Protein AF-A0A5K1D9S4-F1 (afdb_monomer_lite)

Foldseek 3Di:
DPDKDWDADPPGDIDIDDFDADPVRHGDPDPVVVVVVVVVVCVCVVPQWDWDWDDDDVAIDIDIDGPVCVVVDDPPCRVVVVVVVCVVVVNDRGD

InterPro domains:
  IPR040217 ACT domain-containing protein ACR1-12 [PTHR31096] (1-93)
  IPR056805 ACT domain-containing protein ACR9/10, C-terminal domain [PF24926] (60-95)

pLDDT: mean 78.58, std 11.58, range [43.34, 94.19]

Organism: NCBI:txid210225

Structure (mmCIF, N/CA/C/O backbone):
data_AF-A0A5K1D9S4-F1
#
_entry.id   AF-A0A5K1D9S4-F1
#
loop_
_atom_site.group_PDB
_atom_site.id
_atom_site.type_symbol
_atom_site.label_atom_id
_atom_site.label_alt_id
_atom_site.label_comp_id
_atom_site.label_asym_id
_atom_site.label_entity_id
_atom_site.label_seq_id
_atom_site.pdbx_PDB_ins_code
_atom_site.Cartn_x
_atom_site.Cartn_y
_atom_site.Cartn_z
_atom_site.occupancy
_atom_site.B_iso_or_equiv
_atom_site.auth_seq_id
_atom_site.auth_comp_id
_atom_site.auth_asym_id
_atom_site.auth_atom_id
_atom_site.pdbx_PDB_model_num
ATOM 1 N N . ILE A 1 1 ? -7.055 -6.919 9.269 1.00 82.38 1 ILE A N 1
ATOM 2 C CA . ILE A 1 1 ? -7.996 -6.105 8.462 1.00 82.38 1 ILE A CA 1
ATOM 3 C C . ILE A 1 1 ? -9.184 -6.995 8.156 1.00 82.38 1 ILE A C 1
ATOM 5 O O . ILE A 1 1 ? -8.956 -8.106 7.699 1.00 82.38 1 ILE A O 1
ATOM 9 N N . ALA A 1 2 ? -10.396 -6.562 8.496 1.00 86.19 2 ALA A N 1
ATOM 10 C CA . ALA A 1 2 ? -11.613 -7.347 8.281 1.00 86.19 2 ALA A CA 1
ATOM 11 C C . ALA A 1 2 ? -12.251 -7.050 6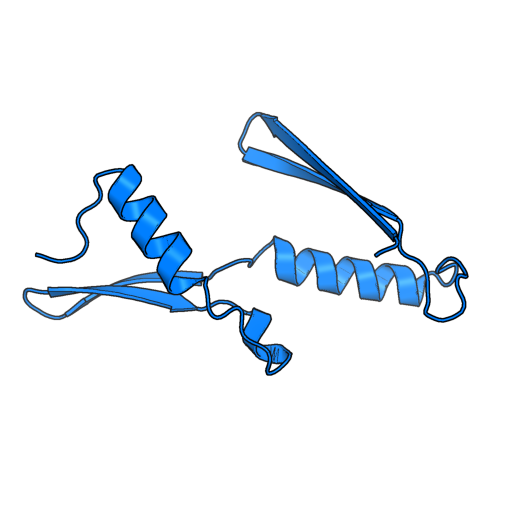.916 1.00 86.19 2 ALA A C 1
ATOM 13 O O . ALA A 1 2 ? -12.806 -7.947 6.294 1.00 86.19 2 ALA A O 1
ATOM 14 N N . TYR A 1 3 ? -12.125 -5.815 6.427 1.00 89.31 3 TYR A N 1
ATOM 15 C CA . TYR A 1 3 ? -12.546 -5.432 5.081 1.00 89.31 3 TYR A CA 1
ATOM 16 C C . TYR A 1 3 ? -11.676 -4.288 4.556 1.00 89.31 3 TYR A C 1
ATOM 18 O O . TYR A 1 3 ? -11.170 -3.481 5.338 1.00 89.31 3 TYR A O 1
ATOM 26 N N . GLY A 1 4 ? -11.500 -4.219 3.238 1.00 90.00 4 GLY A N 1
ATOM 27 C CA . GLY A 1 4 ? -10.797 -3.129 2.577 1.00 90.00 4 GLY A CA 1
ATOM 28 C C . GLY A 1 4 ? -11.325 -2.894 1.166 1.00 90.00 4 GLY A C 1
ATOM 29 O O . GLY A 1 4 ? -11.607 -3.853 0.448 1.00 90.00 4 GLY A O 1
ATOM 30 N N . ARG A 1 5 ? -11.436 -1.628 0.766 1.00 92.88 5 ARG A N 1
ATOM 31 C CA . ARG A 1 5 ? -11.808 -1.203 -0.585 1.00 92.88 5 ARG A CA 1
ATOM 32 C C . ARG A 1 5 ? -10.854 -0.115 -1.055 1.00 92.88 5 ARG A C 1
ATOM 34 O O . ARG A 1 5 ? -10.626 0.849 -0.335 1.00 92.88 5 ARG A O 1
ATOM 41 N N . PHE A 1 6 ? -10.337 -0.263 -2.269 1.00 88.31 6 PHE A N 1
ATOM 42 C CA . PHE A 1 6 ? -9.535 0.757 -2.937 1.00 88.31 6 PHE A CA 1
ATOM 43 C C . PHE A 1 6 ? -10.297 1.283 -4.146 1.00 88.31 6 PHE A C 1
ATOM 45 O O . PHE A 1 6 ? -10.894 0.504 -4.891 1.00 88.31 6 PHE A O 1
ATOM 52 N N . SER A 1 7 ? -10.259 2.593 -4.355 1.00 89.81 7 SER A N 1
ATOM 53 C CA . SER A 1 7 ? -10.824 3.233 -5.540 1.00 89.81 7 SER A CA 1
ATOM 54 C C . SER A 1 7 ? -9.847 4.244 -6.117 1.00 89.81 7 SER A C 1
ATOM 56 O O . SER A 1 7 ? -9.359 5.127 -5.409 1.00 89.81 7 SER A O 1
ATOM 58 N N . SER A 1 8 ? -9.579 4.128 -7.414 1.00 86.38 8 SER A N 1
ATOM 59 C CA . SER A 1 8 ? -8.792 5.103 -8.163 1.00 86.38 8 SER A CA 1
ATOM 60 C C . SER A 1 8 ? -9.627 6.343 -8.472 1.00 86.38 8 SER A C 1
ATOM 62 O O . SER A 1 8 ? -10.764 6.236 -8.935 1.00 86.38 8 SER A O 1
ATOM 64 N N . LYS A 1 9 ? -9.038 7.518 -8.280 1.00 86.06 9 LYS A N 1
ATOM 65 C CA . LYS A 1 9 ? -9.583 8.820 -8.668 1.00 86.06 9 LYS A CA 1
ATOM 66 C C . LYS A 1 9 ? -8.760 9.403 -9.832 1.00 86.06 9 LYS A C 1
ATOM 68 O O . LYS A 1 9 ? -7.614 8.996 -10.044 1.00 86.06 9 LYS A O 1
ATOM 73 N N . PRO A 1 10 ? -9.315 10.358 -10.605 1.00 87.88 10 PRO A N 1
ATOM 74 C CA . PRO A 1 10 ? -8.570 11.058 -11.652 1.00 87.88 10 PRO A CA 1
ATOM 75 C C . PRO A 1 10 ? -7.262 11.657 -11.122 1.00 87.88 10 PRO A C 1
ATOM 77 O O . PRO A 1 10 ? -7.171 11.979 -9.941 1.00 87.88 10 PRO A O 1
ATOM 80 N N . LYS A 1 11 ? -6.267 11.853 -11.997 1.00 81.06 11 LYS A N 1
ATOM 81 C CA . LYS A 1 11 ? -4.927 12.381 -11.648 1.00 81.06 11 LYS A CA 1
ATOM 82 C C . LYS A 1 11 ? -4.089 11.473 -10.728 1.00 81.06 11 LYS A C 1
ATOM 84 O O . LYS A 1 11 ? -3.179 11.954 -10.065 1.00 81.06 11 LYS A O 1
ATOM 89 N N . GLY A 1 12 ? -4.375 10.170 -10.701 1.00 74.56 12 GLY A N 1
ATOM 90 C CA . GLY A 1 12 ? -3.550 9.182 -9.993 1.00 74.56 12 GLY A CA 1
ATOM 91 C C . GLY A 1 12 ? -3.765 9.131 -8.479 1.00 74.56 12 GLY A C 1
ATOM 92 O O . GLY A 1 12 ? -3.017 8.452 -7.782 1.00 74.56 12 GLY A O 1
ATOM 93 N N . TYR A 1 13 ? -4.787 9.814 -7.955 1.00 79.44 13 TYR A N 1
ATOM 94 C CA . TYR A 1 13 ? -5.164 9.682 -6.550 1.00 79.44 13 TYR A CA 1
ATOM 95 C C . TYR A 1 13 ? -5.828 8.325 -6.295 1.00 79.44 13 TYR A C 1
ATOM 97 O O . TYR A 1 13 ? -6.529 7.785 -7.148 1.00 79.44 13 TYR A O 1
ATOM 105 N N . CYS A 1 14 ? -5.647 7.788 -5.094 1.00 82.25 14 CYS A N 1
ATOM 106 C CA . CYS A 1 14 ? -6.310 6.573 -4.637 1.00 82.25 14 CYS A CA 1
ATOM 107 C C . CYS A 1 14 ? -6.946 6.845 -3.274 1.00 82.25 14 CYS A C 1
ATOM 109 O O . CYS A 1 14 ? -6.349 7.506 -2.426 1.00 82.25 14 CYS A O 1
ATOM 111 N N . GLU A 1 15 ? -8.164 6.355 -3.081 1.00 89.00 15 GLU A N 1
ATOM 112 C CA . GLU A 1 15 ? -8.854 6.350 -1.795 1.00 89.00 15 GLU A CA 1
ATOM 113 C C . GLU A 1 15 ? -8.944 4.912 -1.289 1.00 89.00 15 GLU A C 1
ATOM 115 O O . GLU A 1 15 ? -9.205 3.991 -2.068 1.00 89.00 15 GLU A O 1
ATOM 120 N N . ALA A 1 16 ? -8.685 4.729 0.004 1.00 87.12 16 ALA A N 1
ATOM 121 C CA . ALA A 1 16 ? -8.671 3.431 0.659 1.00 87.12 16 ALA A CA 1
ATOM 122 C C . ALA A 1 16 ? -9.599 3.458 1.877 1.00 87.12 16 ALA A C 1
ATOM 124 O O . ALA A 1 16 ? -9.310 4.128 2.867 1.00 87.12 16 ALA A O 1
ATOM 125 N N . ASP A 1 17 ? -10.681 2.687 1.813 1.00 89.94 17 ASP A N 1
ATOM 126 C CA . ASP A 1 17 ? -11.595 2.464 2.929 1.00 89.94 17 ASP A CA 1
ATOM 127 C C . ASP A 1 17 ? -11.210 1.160 3.622 1.00 89.94 17 ASP A C 1
ATOM 129 O O . ASP A 1 17 ? -11.295 0.085 3.025 1.00 89.94 17 ASP A O 1
ATOM 133 N N . LEU A 1 18 ? -10.789 1.228 4.884 1.00 87.81 18 LEU A N 1
ATOM 134 C CA . LEU A 1 18 ? -10.341 0.059 5.640 1.00 87.81 18 LEU A CA 1
ATOM 135 C C . LEU A 1 18 ? -11.184 -0.124 6.898 1.00 87.81 18 LEU A C 1
ATOM 137 O O . LEU A 1 18 ? -11.293 0.772 7.731 1.00 87.81 18 LEU A O 1
ATOM 141 N N . PHE A 1 19 ? -11.721 -1.329 7.074 1.00 89.25 19 PHE A N 1
ATOM 142 C CA . PHE A 1 19 ? -12.335 -1.758 8.321 1.00 89.25 19 PHE A CA 1
ATOM 143 C C . PHE A 1 19 ? -11.354 -2.646 9.088 1.00 89.25 19 PHE A C 1
ATOM 145 O O . PHE A 1 19 ? -11.004 -3.758 8.664 1.00 89.25 19 PHE A O 1
ATOM 152 N N . VAL A 1 20 ? -10.881 -2.141 10.226 1.00 89.31 20 VAL A N 1
ATOM 153 C CA . VAL A 1 20 ? -9.855 -2.790 11.044 1.00 89.31 20 VAL A CA 1
ATOM 154 C C . VAL A 1 20 ? -10.441 -3.179 12.395 1.00 89.31 20 VAL A C 1
ATOM 156 O O . VAL A 1 20 ? -11.053 -2.366 13.082 1.00 89.31 20 VAL A O 1
ATOM 159 N N . VAL A 1 21 ? -10.235 -4.441 12.759 1.00 89.44 21 VAL A N 1
ATOM 160 C CA . VAL A 1 21 ? -10.608 -5.015 14.053 1.00 89.44 21 VAL A CA 1
ATOM 161 C C . VAL A 1 21 ? -9.348 -5.489 14.767 1.00 89.44 21 VAL A C 1
ATOM 163 O O . VAL A 1 21 ? -8.394 -5.938 14.120 1.00 89.44 21 VAL A O 1
ATOM 166 N N . GLN A 1 22 ? -9.341 -5.361 16.088 1.00 88.12 22 GLN A N 1
ATOM 167 C CA . GLN A 1 22 ? -8.303 -5.890 16.963 1.00 88.12 22 GLN A CA 1
ATOM 168 C C . GLN A 1 22 ? -8.412 -7.421 17.066 1.00 88.12 22 GLN A C 1
ATOM 170 O O . GLN A 1 22 ? -9.358 -8.036 16.568 1.00 88.12 22 GLN A O 1
ATOM 175 N N . LYS A 1 23 ? -7.422 -8.060 17.702 1.00 87.69 23 LYS A N 1
ATOM 176 C CA . LYS A 1 23 ? -7.379 -9.528 17.851 1.00 87.69 23 LYS A CA 1
ATOM 177 C C . LYS A 1 23 ? -8.580 -10.099 18.608 1.00 87.69 23 LYS A C 1
ATOM 179 O O . LYS A 1 23 ? -8.936 -11.246 18.377 1.00 87.69 23 LYS A O 1
ATOM 184 N N . ASP A 1 24 ? -9.187 -9.312 19.487 1.00 89.31 24 ASP A N 1
ATOM 185 C CA . ASP A 1 24 ? -10.384 -9.678 20.246 1.00 89.31 24 ASP A CA 1
ATOM 186 C C . ASP A 1 24 ? -11.696 -9.406 19.480 1.00 89.31 24 ASP A C 1
ATOM 188 O O . ASP A 1 24 ? -12.782 -9.558 20.033 1.00 89.31 24 ASP A O 1
ATOM 192 N N . GLY A 1 25 ? -11.607 -8.990 18.211 1.00 88.00 25 GLY A N 1
ATOM 193 C CA . GLY A 1 25 ? -12.749 -8.669 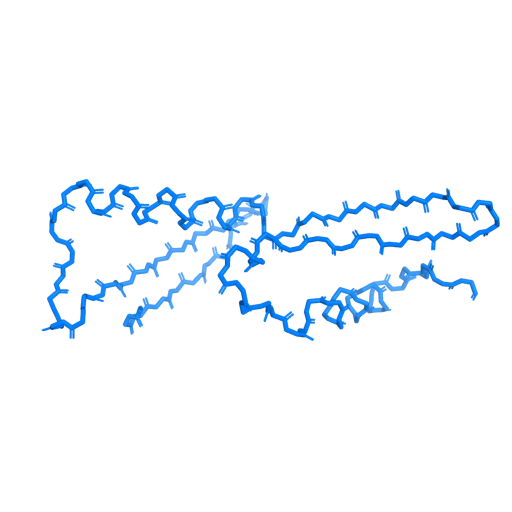17.357 1.00 88.00 25 GLY A CA 1
ATOM 194 C C . GLY A 1 25 ? -13.328 -7.269 17.569 1.00 88.00 25 GLY A C 1
ATOM 195 O O . GLY A 1 25 ? -14.250 -6.885 16.846 1.00 88.00 25 GLY A O 1
ATOM 196 N N . LYS A 1 26 ? -12.803 -6.477 18.512 1.00 89.69 26 LYS A N 1
ATOM 197 C CA . LYS A 1 26 ? -13.304 -5.124 18.775 1.00 89.69 26 LYS A CA 1
ATOM 198 C C . LYS A 1 26 ? -12.764 -4.106 17.776 1.00 89.69 26 LYS A C 1
ATOM 200 O O . LYS A 1 26 ? -11.739 -4.303 17.121 1.00 89.69 26 LYS A O 1
ATOM 205 N N . LYS A 1 27 ? -13.477 -2.985 17.657 1.00 89.50 27 LYS A N 1
ATOM 206 C CA . LYS A 1 27 ? -13.028 -1.824 16.880 1.00 89.50 27 LYS A CA 1
ATOM 207 C C . LYS A 1 27 ? -11.936 -1.080 17.647 1.00 89.50 27 LYS A C 1
ATOM 209 O O . LYS A 1 27 ? -12.002 -0.979 18.868 1.00 89.50 27 LYS A O 1
ATOM 214 N N . ILE A 1 28 ? -10.988 -0.502 16.916 1.00 89.69 28 ILE A N 1
ATOM 215 C CA . ILE A 1 28 ? -10.017 0.442 17.477 1.00 89.69 28 ILE A CA 1
ATOM 216 C C . ILE A 1 28 ? -10.769 1.748 17.741 1.00 89.69 28 ILE A C 1
ATOM 218 O O . ILE A 1 28 ? -11.125 2.443 16.792 1.00 89.69 28 ILE A O 1
ATOM 222 N N . VAL A 1 29 ? -11.078 2.048 19.000 1.00 88.88 29 VAL A N 1
ATOM 223 C CA . VAL A 1 29 ? -11.793 3.278 19.402 1.00 88.88 29 VAL A CA 1
ATOM 224 C C . VAL A 1 29 ? -10.862 4.341 19.975 1.00 88.88 29 VAL A C 1
ATOM 226 O O . VAL A 1 29 ? -11.221 5.514 19.976 1.00 88.88 29 VAL A O 1
ATOM 229 N N . ASP A 1 30 ? -9.677 3.937 20.434 1.00 92.25 30 ASP A N 1
ATOM 230 C CA . ASP A 1 30 ? -8.671 4.852 20.956 1.00 92.25 30 ASP A CA 1
ATOM 231 C C . ASP A 1 30 ? -8.094 5.727 19.832 1.00 92.25 30 ASP A C 1
ATOM 233 O O . ASP A 1 30 ? -7.681 5.232 18.778 1.00 92.25 30 ASP A O 1
ATOM 237 N N . ALA A 1 31 ? -8.091 7.042 20.050 1.00 93.06 31 ALA A N 1
ATOM 238 C CA . ALA A 1 31 ? -7.703 8.014 19.035 1.00 93.06 31 ALA A CA 1
ATOM 239 C C . ALA A 1 31 ? -6.204 7.947 18.697 1.00 93.06 31 ALA A C 1
ATOM 241 O O . ALA A 1 31 ? -5.828 8.133 17.537 1.00 93.06 31 ALA A O 1
ATOM 242 N N . GLU A 1 32 ? -5.348 7.648 19.676 1.00 94.19 32 GLU A N 1
ATOM 243 C CA . GLU A 1 32 ? -3.907 7.539 19.454 1.00 94.19 32 GLU A CA 1
ATOM 244 C C . GLU A 1 32 ? -3.558 6.236 18.729 1.00 94.19 32 GLU A C 1
ATOM 246 O O . GLU A 1 32 ? -2.753 6.252 17.795 1.00 94.19 32 GLU A O 1
ATOM 251 N N . GLU A 1 33 ? -4.228 5.125 19.044 1.00 90.62 33 GLU A N 1
ATOM 252 C CA . GLU A 1 33 ? -4.108 3.882 18.276 1.00 90.62 33 GLU A CA 1
ATOM 253 C C . GLU A 1 33 ? -4.562 4.061 16.820 1.00 90.62 33 GLU A C 1
ATOM 255 O O . GLU A 1 33 ? -3.873 3.614 15.894 1.00 90.62 33 GLU A O 1
ATOM 260 N N . GLN A 1 34 ? -5.689 4.750 16.589 1.00 91.06 34 GLN A N 1
ATOM 261 C CA . GLN A 1 34 ? -6.162 5.075 15.238 1.00 91.06 34 GLN A CA 1
ATOM 262 C C . GLN A 1 34 ? -5.145 5.935 14.479 1.00 91.06 34 GLN A C 1
ATOM 264 O O . GLN A 1 34 ? -4.829 5.650 13.321 1.00 91.06 34 GLN A O 1
ATOM 269 N N . LYS A 1 35 ? -4.592 6.964 15.127 1.00 92.62 35 LYS A N 1
ATOM 270 C CA . LYS A 1 35 ? -3.600 7.867 14.532 1.00 92.62 35 LYS A CA 1
ATOM 271 C C . LYS A 1 35 ? -2.286 7.152 14.227 1.00 92.62 35 LYS A C 1
ATOM 273 O O . LYS A 1 35 ? -1.715 7.353 13.153 1.00 92.62 35 LYS A O 1
ATOM 278 N N . ALA A 1 36 ? -1.823 6.285 15.124 1.00 90.75 36 ALA A N 1
ATOM 279 C CA . ALA A 1 36 ? -0.638 5.463 14.915 1.00 90.75 36 ALA A CA 1
ATOM 280 C C . ALA A 1 36 ? -0.828 4.497 13.736 1.00 90.75 36 ALA A C 1
ATOM 282 O O . ALA A 1 36 ? 0.055 4.385 12.881 1.00 90.75 36 ALA A O 1
ATOM 283 N N . LEU A 1 37 ? -1.991 3.844 13.646 1.00 88.88 37 LEU A N 1
ATOM 284 C CA . LEU A 1 37 ? -2.341 2.978 12.522 1.00 88.88 37 LEU A CA 1
ATOM 285 C C . LEU A 1 37 ? -2.384 3.759 11.203 1.00 88.88 37 LEU A C 1
ATOM 287 O O . LEU A 1 37 ? -1.773 3.334 10.223 1.00 88.88 37 LEU A O 1
ATOM 291 N N . PHE A 1 38 ? -3.061 4.908 11.185 1.00 86.81 38 PHE A N 1
ATOM 292 C CA . PHE A 1 38 ? -3.139 5.773 10.010 1.00 86.81 38 PHE A CA 1
ATOM 293 C C . PHE A 1 38 ? -1.752 6.244 9.560 1.00 86.81 38 PHE A C 1
ATOM 295 O O . PHE A 1 38 ? -1.442 6.183 8.374 1.00 86.81 38 PHE A O 1
ATOM 302 N N . SER A 1 39 ? -0.893 6.656 10.496 1.00 86.75 39 SER A N 1
ATOM 303 C CA . SER A 1 39 ? 0.482 7.079 10.207 1.00 86.75 39 SER A CA 1
ATOM 304 C C . SER A 1 39 ? 1.300 5.960 9.554 1.00 86.75 39 SER A C 1
ATOM 306 O O . SER A 1 39 ? 1.931 6.180 8.520 1.00 86.75 39 SER A O 1
ATOM 308 N N . ARG A 1 40 ? 1.219 4.734 10.091 1.00 84.00 40 ARG A N 1
ATOM 309 C CA . ARG A 1 40 ? 1.892 3.559 9.513 1.00 84.00 40 ARG A CA 1
ATOM 310 C C . ARG A 1 40 ? 1.367 3.239 8.118 1.00 84.00 40 ARG A C 1
ATOM 312 O O . ARG A 1 40 ? 2.156 3.117 7.191 1.00 84.00 40 ARG A O 1
ATOM 319 N N . LEU A 1 41 ? 0.045 3.172 7.946 1.00 83.31 41 LEU A N 1
ATOM 320 C CA . LEU A 1 41 ? -0.568 2.929 6.636 1.00 83.31 41 LEU A CA 1
ATOM 321 C C . LEU A 1 41 ? -0.160 3.996 5.618 1.00 83.31 41 LEU A C 1
ATOM 323 O O . LEU A 1 41 ? 0.192 3.670 4.491 1.00 83.31 41 LEU A O 1
ATOM 327 N N . ARG A 1 42 ? -0.161 5.269 6.016 1.00 82.19 42 ARG A N 1
ATOM 328 C CA . ARG A 1 42 ? 0.240 6.379 5.153 1.00 82.19 42 ARG A CA 1
ATOM 329 C C . ARG A 1 42 ? 1.714 6.294 4.760 1.00 82.19 42 ARG A C 1
ATOM 331 O O . ARG A 1 42 ? 2.029 6.571 3.609 1.00 82.19 42 ARG A O 1
ATOM 338 N N . MET A 1 43 ? 2.603 5.917 5.677 1.00 76.00 43 MET A N 1
ATOM 339 C CA . MET A 1 43 ? 4.026 5.728 5.380 1.00 76.00 43 MET A CA 1
ATOM 340 C C . MET A 1 43 ? 4.238 4.628 4.332 1.00 76.00 43 MET A C 1
ATOM 342 O O . MET A 1 43 ? 4.914 4.878 3.334 1.00 76.00 43 MET A O 1
ATOM 346 N N . GLU A 1 44 ? 3.593 3.474 4.524 1.00 74.50 44 GLU A N 1
ATOM 347 C CA . GLU A 1 44 ? 3.652 2.325 3.610 1.00 74.50 44 GLU A CA 1
ATOM 348 C C . GLU A 1 44 ? 3.022 2.631 2.239 1.00 74.50 44 GLU A C 1
ATOM 350 O O . GLU A 1 44 ? 3.531 2.197 1.212 1.00 74.50 44 GLU A O 1
ATOM 355 N N . ILE A 1 45 ? 1.933 3.410 2.194 1.00 75.00 45 ILE A N 1
ATOM 356 C CA . ILE A 1 45 ? 1.237 3.764 0.943 1.00 75.00 45 ILE A CA 1
ATOM 357 C C . ILE A 1 45 ? 1.950 4.881 0.173 1.00 75.00 45 ILE A C 1
ATOM 359 O O . ILE A 1 45 ? 1.921 4.871 -1.054 1.00 75.00 45 ILE A O 1
ATOM 363 N N . LEU A 1 46 ? 2.554 5.861 0.856 1.00 70.94 46 LEU A N 1
ATOM 364 C CA . LEU A 1 46 ? 3.254 6.974 0.197 1.00 70.94 46 LEU A CA 1
ATOM 365 C C . LEU A 1 46 ? 4.624 6.579 -0.348 1.00 70.94 46 LEU A C 1
ATOM 367 O O . LEU A 1 46 ? 5.106 7.206 -1.287 1.00 70.94 46 LEU A O 1
ATOM 371 N N . HIS A 1 47 ? 5.241 5.546 0.221 1.00 67.94 47 HIS A N 1
ATOM 372 C CA . HIS A 1 47 ? 6.548 5.065 -0.212 1.00 67.94 47 HIS A CA 1
ATOM 373 C C . HIS A 1 47 ? 6.479 3.570 -0.533 1.00 67.94 47 HIS A C 1
ATOM 375 O O . HIS A 1 47 ? 7.290 2.813 -0.022 1.00 67.94 47 HIS A O 1
ATOM 381 N N . PRO A 1 48 ? 5.537 3.100 -1.365 1.00 67.12 48 PRO A N 1
ATOM 382 C CA . PRO A 1 48 ? 5.274 1.670 -1.507 1.00 67.12 48 PRO A CA 1
ATOM 383 C C . PRO A 1 48 ? 6.438 0.935 -2.180 1.00 67.12 48 PRO A C 1
ATOM 385 O O . PRO A 1 48 ? 6.546 -0.274 -2.051 1.00 67.12 48 PRO A O 1
ATOM 388 N N . LEU A 1 49 ? 7.300 1.666 -2.893 1.00 73.38 49 LEU A N 1
ATOM 389 C CA . LEU A 1 49 ? 8.540 1.216 -3.508 1.00 73.38 49 LEU A CA 1
ATOM 390 C C . LEU A 1 49 ? 9.429 2.442 -3.757 1.00 73.38 49 LEU A C 1
ATOM 392 O O . LEU A 1 49 ? 8.947 3.491 -4.183 1.00 73.38 49 LEU A O 1
ATOM 396 N N . ARG A 1 50 ? 10.735 2.297 -3.568 1.00 73.12 50 ARG A N 1
ATOM 397 C CA . ARG A 1 50 ? 11.756 3.207 -4.085 1.00 73.12 50 ARG A CA 1
ATOM 398 C C . ARG A 1 50 ? 12.382 2.543 -5.304 1.00 73.12 50 ARG A C 1
ATOM 400 O O . ARG A 1 50 ? 12.969 1.470 -5.193 1.00 73.12 50 ARG A O 1
ATOM 407 N N . LEU A 1 51 ? 12.230 3.188 -6.452 1.00 75.12 51 LEU A N 1
ATOM 408 C CA . LEU A 1 51 ? 12.844 2.782 -7.709 1.00 75.12 51 LEU A CA 1
ATOM 409 C C . LEU A 1 51 ? 13.928 3.794 -8.067 1.00 75.12 51 LEU A C 1
ATOM 411 O O . LEU A 1 51 ? 13.687 4.999 -8.000 1.00 75.12 51 LEU A O 1
ATOM 415 N N . MET A 1 52 ? 15.106 3.309 -8.444 1.00 78.50 52 MET A N 1
ATOM 416 C CA . MET A 1 52 ? 16.176 4.139 -8.987 1.00 78.50 52 MET A CA 1
ATOM 417 C C . MET A 1 52 ? 16.776 3.449 -10.205 1.00 78.50 52 MET A C 1
ATOM 419 O O . MET A 1 52 ? 17.074 2.259 -10.154 1.00 78.50 52 MET A O 1
ATOM 423 N N . ILE A 1 53 ? 16.941 4.204 -11.286 1.00 77.44 53 ILE A N 1
ATOM 424 C CA . ILE A 1 53 ? 17.710 3.784 -12.456 1.00 77.44 53 ILE A CA 1
ATOM 425 C C . ILE A 1 53 ? 19.108 4.372 -12.284 1.00 77.44 53 ILE A C 1
ATOM 427 O O . ILE A 1 53 ? 19.234 5.560 -11.980 1.00 77.44 53 ILE A O 1
ATOM 431 N N . ALA A 1 54 ? 20.133 3.539 -12.412 1.00 80.38 54 ALA A N 1
ATOM 432 C CA . ALA A 1 54 ? 21.523 3.953 -12.312 1.00 80.38 54 ALA A CA 1
ATOM 433 C C . ALA A 1 54 ? 22.314 3.406 -13.499 1.00 80.38 54 ALA A C 1
ATOM 435 O O . ALA A 1 54 ? 22.162 2.242 -13.860 1.00 80.38 54 ALA A O 1
ATOM 436 N N . ASP A 1 55 ? 23.185 4.232 -14.068 1.00 81.88 55 ASP A N 1
ATOM 437 C CA . ASP A 1 55 ? 24.085 3.809 -15.136 1.00 81.88 55 ASP A CA 1
ATOM 438 C C . ASP A 1 55 ? 25.370 3.234 -14.525 1.00 81.88 55 ASP A C 1
ATOM 440 O O . ASP A 1 55 ? 26.036 3.882 -13.710 1.00 81.88 55 ASP A O 1
ATOM 444 N N . ARG A 1 56 ? 25.739 2.013 -14.921 1.00 79.19 56 ARG A N 1
ATOM 445 C CA . ARG A 1 56 ? 27.005 1.361 -14.562 1.00 79.19 56 ARG A CA 1
ATOM 446 C C . ARG A 1 56 ? 27.799 1.026 -15.817 1.00 79.19 56 ARG A C 1
ATOM 448 O O . ARG A 1 56 ? 27.904 -0.121 -16.238 1.00 79.19 56 ARG A O 1
ATOM 455 N N . GLY A 1 57 ? 28.419 2.050 -16.395 1.00 81.62 57 GLY A N 1
ATOM 456 C CA . GLY A 1 57 ? 29.201 1.892 -17.620 1.00 81.62 57 GLY A CA 1
ATOM 457 C C . GLY A 1 57 ? 28.280 1.635 -18.820 1.00 81.62 57 GLY A C 1
ATOM 458 O O . GLY A 1 57 ? 27.423 2.478 -19.068 1.00 81.62 57 GLY A O 1
ATOM 459 N N . PRO A 1 58 ? 28.451 0.537 -19.583 1.00 80.06 58 PRO A N 1
ATOM 460 C CA . PRO A 1 58 ? 27.553 0.209 -20.692 1.00 80.06 58 PRO A CA 1
ATOM 461 C C . PRO A 1 58 ? 26.186 -0.324 -20.228 1.00 80.06 58 PRO A C 1
ATOM 463 O O . PRO A 1 58 ? 25.267 -0.394 -21.041 1.00 80.06 58 PRO A O 1
ATOM 466 N N . ASP A 1 59 ? 26.054 -0.692 -18.950 1.00 78.06 59 ASP A N 1
ATOM 467 C CA . ASP A 1 59 ? 24.864 -1.337 -18.404 1.00 78.06 59 ASP A CA 1
ATOM 468 C C . ASP A 1 59 ? 23.957 -0.343 -17.664 1.00 78.06 59 ASP A C 1
ATOM 470 O O . ASP A 1 59 ? 24.422 0.570 -16.973 1.00 78.06 59 ASP A O 1
ATOM 474 N N . THR A 1 60 ? 22.645 -0.566 -17.747 1.00 75.81 60 THR A N 1
ATOM 475 C CA . THR A 1 60 ? 21.640 0.118 -16.924 1.00 75.81 60 THR A CA 1
ATOM 476 C C . THR A 1 60 ? 21.206 -0.807 -15.786 1.00 75.81 60 THR A C 1
ATOM 478 O O . THR A 1 60 ? 20.766 -1.930 -16.015 1.00 75.81 60 THR A O 1
ATOM 481 N N . GLU A 1 61 ? 21.291 -0.339 -14.542 1.00 78.56 61 GLU A N 1
ATOM 482 C CA . GLU A 1 61 ? 20.815 -1.063 -13.363 1.00 78.56 61 GLU A CA 1
ATOM 483 C C . GLU A 1 61 ? 19.483 -0.486 -12.865 1.00 78.56 61 GLU A C 1
ATOM 485 O O . GLU A 1 61 ? 19.327 0.728 -12.701 1.00 78.56 61 GLU A O 1
ATOM 490 N N . LEU A 1 62 ? 18.525 -1.367 -12.553 1.00 81.06 62 LEU A N 1
ATOM 491 C CA . LEU A 1 62 ? 17.310 -1.011 -11.821 1.00 81.06 62 LEU A CA 1
ATOM 492 C C . LEU A 1 62 ? 17.438 -1.431 -10.356 1.00 81.06 62 LEU A C 1
ATOM 494 O O . LEU A 1 62 ? 17.432 -2.617 -10.025 1.00 81.06 62 LEU A O 1
ATOM 498 N N . LEU A 1 63 ? 17.472 -0.445 -9.468 1.00 78.12 63 LEU A N 1
ATOM 499 C CA . LEU A 1 63 ? 17.462 -0.650 -8.028 1.00 78.12 63 LEU A CA 1
ATOM 500 C C . LEU A 1 63 ? 16.032 -0.549 -7.509 1.00 78.12 63 LEU A C 1
ATOM 502 O O . LEU A 1 63 ? 15.360 0.475 -7.657 1.00 78.12 63 LEU A O 1
ATOM 506 N N . VAL A 1 64 ? 15.581 -1.631 -6.881 1.00 77.19 64 VAL A N 1
ATOM 507 C CA . VAL A 1 64 ? 14.240 -1.759 -6.318 1.00 77.19 64 VAL A CA 1
ATOM 508 C C . VAL A 1 64 ? 14.366 -1.948 -4.815 1.00 77.19 64 VAL A C 1
ATOM 510 O O . VAL A 1 64 ? 14.787 -3.005 -4.356 1.00 77.19 64 VAL A O 1
ATOM 513 N N . ALA A 1 65 ? 13.986 -0.935 -4.043 1.00 75.62 65 ALA A N 1
ATOM 514 C CA . ALA A 1 65 ? 13.908 -1.024 -2.591 1.00 75.62 65 ALA A CA 1
ATOM 515 C C . ALA A 1 65 ? 12.445 -0.940 -2.157 1.00 75.62 65 ALA A C 1
ATOM 517 O O . ALA A 1 65 ? 11.736 0.003 -2.493 1.00 75.62 65 ALA A O 1
ATOM 518 N N . ASN A 1 66 ? 11.978 -1.922 -1.397 1.00 69.44 66 ASN A N 1
ATOM 519 C CA . ASN A 1 66 ? 10.632 -1.925 -0.842 1.00 69.44 66 ASN A CA 1
ATOM 520 C C . ASN A 1 66 ? 10.720 -1.720 0.680 1.00 69.44 66 ASN A C 1
ATOM 522 O O . ASN A 1 66 ? 11.311 -2.571 1.343 1.00 69.44 66 ASN A O 1
ATOM 526 N N . PRO A 1 67 ? 10.150 -0.656 1.276 1.00 60.00 67 PRO A N 1
ATOM 527 C CA . PRO A 1 67 ? 10.295 -0.396 2.717 1.00 60.00 67 PRO A CA 1
ATOM 528 C C . PRO A 1 67 ? 9.662 -1.449 3.639 1.00 60.00 67 PRO A C 1
ATOM 530 O O . PRO A 1 67 ? 9.909 -1.439 4.845 1.00 60.00 67 PRO A O 1
ATOM 533 N N . VAL A 1 68 ? 8.941 -2.422 3.077 1.00 58.84 68 VAL A N 1
ATOM 534 C CA . VAL A 1 68 ? 8.368 -3.577 3.789 1.00 58.84 68 VAL A CA 1
ATOM 535 C C . VAL A 1 68 ? 9.445 -4.458 4.462 1.00 58.84 68 VAL A C 1
ATOM 537 O O . VAL A 1 68 ? 9.121 -5.332 5.268 1.00 58.84 68 VAL A O 1
ATOM 540 N N . GLU A 1 69 ? 10.737 -4.217 4.211 1.00 51.19 69 GLU A N 1
ATOM 541 C CA . GLU A 1 69 ? 11.850 -4.884 4.904 1.00 51.19 69 GLU A CA 1
ATOM 542 C C . GLU A 1 69 ? 11.876 -4.665 6.428 1.00 51.19 69 GLU A C 1
ATOM 544 O O . GLU A 1 69 ? 12.430 -5.500 7.143 1.00 51.19 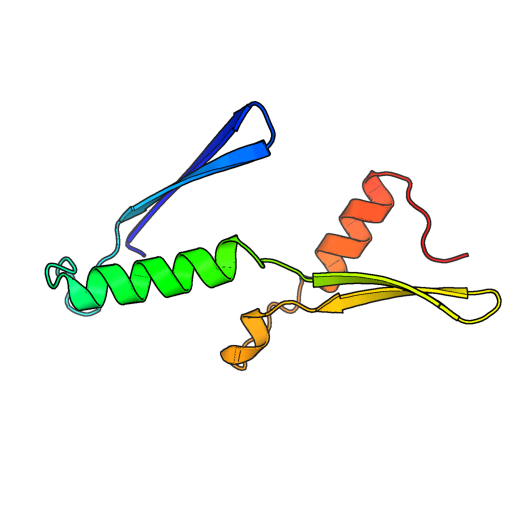69 GLU A O 1
ATOM 549 N N . LEU A 1 70 ? 11.198 -3.641 6.968 1.00 43.34 70 LEU A N 1
ATOM 550 C CA . LEU A 1 70 ? 11.138 -3.408 8.422 1.00 43.34 70 LEU A CA 1
ATOM 551 C C . LEU A 1 70 ? 10.492 -4.557 9.217 1.00 43.34 70 LEU A C 1
ATOM 553 O O . LEU A 1 70 ? 10.761 -4.706 10.407 1.00 43.34 70 LEU A O 1
ATOM 557 N N . CYS A 1 71 ? 9.651 -5.387 8.589 1.00 50.75 71 CYS A N 1
ATOM 558 C CA . CYS A 1 71 ? 9.030 -6.533 9.261 1.00 50.75 71 CYS A CA 1
ATOM 559 C C . CYS A 1 71 ? 9.823 -7.846 9.124 1.00 50.75 71 CYS A C 1
ATOM 561 O O . CYS A 1 71 ? 9.347 -8.886 9.586 1.00 50.75 71 CYS A O 1
ATOM 563 N N . GLY A 1 72 ? 10.985 -7.833 8.451 1.00 52.12 72 GLY A N 1
ATOM 564 C CA . GLY A 1 72 ? 11.798 -9.028 8.171 1.00 52.12 72 GLY A CA 1
ATOM 565 C C . GLY A 1 72 ? 11.105 -10.077 7.289 1.00 52.12 72 GLY A C 1
ATOM 566 O O . GLY A 1 72 ? 11.667 -11.130 7.002 1.00 52.12 72 GLY A O 1
ATOM 567 N N . LYS A 1 73 ? 9.875 -9.799 6.845 1.00 54.50 73 LYS A N 1
ATOM 568 C CA . LYS A 1 73 ? 9.077 -10.612 5.930 1.00 54.50 73 LYS A CA 1
ATOM 569 C C . LYS A 1 73 ? 8.926 -9.825 4.640 1.00 54.50 73 LYS A C 1
ATOM 571 O O . LYS A 1 73 ? 7.882 -9.230 4.380 1.00 54.50 73 LYS A O 1
ATOM 576 N N . GLY A 1 74 ? 10.000 -9.776 3.854 1.00 53.56 74 GLY A N 1
ATOM 577 C CA . GLY A 1 74 ? 9.947 -9.169 2.527 1.00 53.56 74 GLY A CA 1
ATOM 578 C C . GLY A 1 74 ? 8.799 -9.763 1.703 1.00 53.56 74 GLY A C 1
ATOM 579 O O . GLY A 1 74 ? 8.380 -10.898 1.930 1.00 53.56 74 GLY A O 1
ATOM 580 N N . ARG A 1 75 ? 8.273 -9.011 0.729 1.00 56.66 75 ARG A N 1
ATOM 581 C CA . ARG A 1 75 ? 7.447 -9.598 -0.335 1.00 56.66 75 ARG A CA 1
ATOM 582 C C . ARG A 1 75 ? 8.404 -10.224 -1.356 1.00 56.66 75 ARG A C 1
ATOM 584 O O . ARG A 1 75 ? 8.960 -9.469 -2.153 1.00 56.66 75 ARG A O 1
ATOM 591 N N . PRO A 1 76 ? 8.554 -11.559 -1.429 1.00 57.50 76 PRO A N 1
ATOM 592 C CA . PRO A 1 76 ? 9.441 -12.212 -2.400 1.00 57.50 76 PRO A CA 1
ATOM 593 C C . PRO A 1 76 ? 9.049 -12.007 -3.881 1.00 57.50 76 PRO A C 1
ATOM 595 O O . PRO A 1 76 ? 9.645 -12.620 -4.755 1.00 57.50 76 PRO A O 1
ATOM 598 N N . ARG A 1 77 ? 8.046 -11.169 -4.191 1.00 66.00 77 ARG A N 1
ATOM 599 C CA . ARG A 1 77 ? 7.523 -10.938 -5.549 1.00 66.00 77 ARG A CA 1
ATOM 600 C C . ARG A 1 77 ? 7.740 -9.533 -6.103 1.00 66.00 77 ARG A C 1
ATOM 602 O O . ARG A 1 77 ? 7.496 -9.331 -7.281 1.00 66.00 77 ARG A O 1
ATOM 609 N N . VAL A 1 78 ? 8.237 -8.584 -5.306 1.00 72.12 78 VAL A N 1
ATOM 610 C CA . VAL A 1 78 ? 8.381 -7.184 -5.750 1.00 72.12 78 VAL A CA 1
ATOM 611 C C . VAL A 1 78 ? 9.249 -7.065 -6.998 1.00 72.12 78 VAL A C 1
ATOM 613 O O . VAL A 1 78 ? 8.865 -6.396 -7.949 1.00 72.12 78 VAL A O 1
ATOM 616 N N . PHE A 1 79 ? 10.395 -7.746 -7.010 1.00 73.31 79 PHE A N 1
ATOM 617 C CA . PHE A 1 79 ? 11.302 -7.709 -8.153 1.00 73.31 79 PHE A CA 1
ATOM 618 C C . PHE A 1 79 ? 10.634 -8.290 -9.409 1.00 73.31 79 PHE A C 1
ATOM 620 O O . PHE A 1 79 ? 10.669 -7.671 -10.464 1.00 73.31 79 PHE A O 1
ATOM 627 N N . TYR A 1 80 ? 9.938 -9.425 -9.265 1.00 75.75 80 TYR A N 1
ATOM 628 C CA . TYR A 1 80 ? 9.183 -10.054 -10.351 1.00 75.75 80 TYR A CA 1
ATOM 629 C C . TYR A 1 80 ? 8.089 -9.134 -10.909 1.00 75.75 80 TYR A C 1
ATOM 631 O O . TYR A 1 80 ? 8.009 -8.959 -12.122 1.00 75.75 80 TYR A O 1
ATOM 639 N N . ASP A 1 81 ? 7.280 -8.524 -10.040 1.00 78.56 81 ASP A N 1
ATOM 640 C CA . ASP A 1 81 ? 6.179 -7.640 -10.439 1.00 78.56 81 ASP A CA 1
ATOM 641 C C . ASP A 1 81 ? 6.707 -6.404 -11.192 1.00 78.56 81 ASP A C 1
ATOM 643 O O . ASP A 1 81 ? 6.143 -6.002 -12.211 1.00 78.56 81 ASP A O 1
ATOM 647 N N . VAL A 1 82 ? 7.829 -5.837 -10.733 1.00 78.75 82 VAL A N 1
ATOM 648 C CA . VAL A 1 82 ? 8.498 -4.692 -11.368 1.00 78.75 82 VAL A CA 1
ATOM 649 C C . VAL A 1 82 ? 9.064 -5.070 -12.738 1.00 78.75 82 VAL A C 1
ATOM 651 O O . VAL A 1 82 ? 8.779 -4.390 -13.724 1.00 78.75 82 VAL A O 1
ATOM 654 N N . THR A 1 83 ? 9.811 -6.174 -12.838 1.00 77.69 83 THR A N 1
ATOM 655 C CA . THR A 1 83 ? 10.348 -6.649 -14.123 1.00 77.69 83 THR A CA 1
ATOM 656 C C . THR A 1 83 ? 9.227 -6.995 -15.108 1.00 77.69 83 THR A C 1
ATOM 658 O O . THR A 1 83 ? 9.322 -6.662 -16.290 1.00 77.69 83 THR A O 1
ATOM 661 N N . LEU A 1 84 ? 8.139 -7.617 -14.638 1.00 81.94 84 LEU A N 1
ATOM 662 C CA . LEU A 1 84 ? 6.974 -7.939 -15.464 1.00 81.94 84 LEU A CA 1
ATOM 663 C C . LEU A 1 84 ? 6.292 -6.672 -15.995 1.00 81.94 84 LEU A C 1
ATOM 665 O O . LEU A 1 84 ? 5.982 -6.609 -17.183 1.00 81.94 84 LEU A O 1
ATOM 669 N N . ALA A 1 85 ? 6.091 -5.656 -15.152 1.00 82.31 85 ALA A N 1
ATOM 670 C CA . ALA A 1 85 ? 5.502 -4.386 -15.570 1.00 82.31 85 ALA A CA 1
ATOM 671 C C . ALA A 1 85 ? 6.355 -3.684 -16.637 1.00 82.31 85 ALA A C 1
ATOM 673 O O . ALA A 1 85 ? 5.824 -3.228 -17.647 1.00 82.31 85 ALA A O 1
ATOM 674 N N . LEU A 1 86 ? 7.676 -3.651 -16.456 1.00 82.56 86 LEU A N 1
ATOM 675 C CA . LEU A 1 86 ? 8.601 -3.021 -17.404 1.00 82.56 86 LEU A CA 1
ATOM 676 C C . LEU A 1 86 ? 8.597 -3.744 -18.755 1.00 82.56 86 LEU A C 1
ATOM 678 O O . LEU A 1 86 ? 8.507 -3.094 -19.796 1.00 82.56 86 LEU A O 1
ATOM 682 N N . LYS A 1 87 ? 8.538 -5.082 -18.741 1.00 82.38 87 LYS A N 1
ATOM 683 C CA . LYS A 1 87 ? 8.341 -5.892 -19.950 1.00 82.38 87 LYS A CA 1
ATOM 684 C C . LYS A 1 87 ? 7.019 -5.581 -20.657 1.00 82.38 87 LYS A C 1
ATOM 686 O O . LYS A 1 87 ? 7.012 -5.422 -21.874 1.00 82.38 87 LYS A O 1
ATOM 691 N N . LEU A 1 88 ? 5.907 -5.493 -19.921 1.00 81.06 88 LEU A N 1
ATOM 692 C CA . LEU A 1 88 ? 4.590 -5.172 -20.492 1.00 81.06 88 LEU A CA 1
ATOM 693 C C . LEU A 1 88 ? 4.535 -3.757 -21.087 1.00 81.06 88 LEU A C 1
ATOM 695 O O . LEU A 1 88 ? 3.817 -3.533 -22.056 1.00 81.06 88 LEU A O 1
ATOM 699 N N . LEU A 1 89 ? 5.306 -2.821 -20.530 1.00 79.75 89 LEU A N 1
ATOM 700 C CA . LEU A 1 89 ? 5.440 -1.451 -21.028 1.00 79.75 89 LEU A CA 1
ATOM 701 C C . LEU A 1 89 ? 6.453 -1.314 -22.180 1.00 79.75 89 LEU A C 1
ATOM 703 O O . LEU A 1 89 ? 6.617 -0.216 -22.704 1.00 79.75 89 LEU A O 1
ATOM 707 N N . GLY A 1 90 ? 7.136 -2.396 -22.574 1.00 79.94 90 GLY A N 1
ATOM 708 C CA . GLY A 1 90 ? 8.172 -2.364 -23.612 1.00 79.94 90 GLY A CA 1
ATOM 709 C C . GLY A 1 90 ? 9.446 -1.620 -23.196 1.00 79.94 90 GLY A C 1
ATOM 710 O O . GLY A 1 90 ? 10.227 -1.216 -24.052 1.00 79.94 90 GLY A O 1
ATOM 711 N N . ILE A 1 91 ? 9.658 -1.423 -21.892 1.00 77.25 91 ILE A N 1
ATOM 712 C CA . ILE A 1 91 ? 10.837 -0.749 -21.348 1.00 77.25 91 ILE A CA 1
ATOM 713 C C . ILE A 1 91 ? 11.922 -1.807 -21.149 1.00 77.25 91 ILE A C 1
ATOM 715 O O . ILE A 1 91 ? 11.854 -2.627 -20.229 1.00 77.25 91 ILE A O 1
ATOM 719 N N . CYS A 1 92 ? 12.917 -1.802 -22.034 1.00 68.75 92 CYS A N 1
ATOM 720 C CA . CYS A 1 92 ? 14.068 -2.692 -21.947 1.00 68.75 92 CYS A CA 1
ATOM 721 C C . CYS A 1 92 ? 15.111 -2.073 -21.010 1.00 68.75 92 CYS A C 1
ATOM 723 O O . CYS A 1 92 ? 15.660 -1.017 -21.301 1.00 68.75 92 CYS A O 1
ATOM 725 N N . ILE A 1 93 ? 15.344 -2.716 -19.869 1.00 67.50 93 ILE A N 1
ATOM 726 C CA . ILE A 1 93 ? 16.334 -2.305 -18.850 1.00 67.50 93 ILE A CA 1
ATOM 727 C C . ILE A 1 93 ? 17.538 -3.246 -18.817 1.00 67.50 93 ILE A C 1
ATOM 729 O O . ILE A 1 93 ? 18.519 -2.967 -18.145 1.00 67.50 93 ILE A O 1
ATOM 733 N N . PHE A 1 94 ? 17.448 -4.357 -19.546 1.00 58.53 94 PHE A N 1
ATOM 734 C CA . PHE A 1 94 ? 18.562 -5.240 -19.846 1.00 58.53 94 PHE A CA 1
ATOM 735 C C . PHE A 1 94 ? 18.794 -5.152 -21.354 1.00 58.53 94 PHE A C 1
ATOM 737 O O . PHE A 1 94 ? 17.831 -5.259 -22.123 1.00 58.53 94 PHE A O 1
ATOM 744 N N . SER A 1 95 ? 20.040 -4.876 -21.740 1.00 50.72 95 SER A N 1
ATOM 745 C CA . SER A 1 95 ? 20.518 -4.992 -23.121 1.00 50.72 95 SER A CA 1
ATOM 746 C C . SER A 1 95 ? 20.630 -6.452 -23.544 1.00 50.72 95 SER A C 1
ATOM 748 O O . SER A 1 95 ? 20.806 -7.324 -22.665 1.00 50.72 95 SER A O 1
#

Radius of gyration: 17.88 Å; chains: 1; bounding box: 42×25×45 Å

Secondary structure (DSSP, 8-state):
--EEEEEE-GGG-EEEEEE-B-TTS-B---HHHHHHHHHHHHHHHHSS-EEEEEEETTEEEEEEE-GGGGGS---TTHHHHHHHHHHHTT-----

Sequence (95 aa):
IAYGRFSSKPKGYCEADLFVVQKDGKKIVDAEEQKALFSRLRMEILHPLRLMIADRGPDTELLVANPVELCGKGRPRVFYDVTLALKLLGICIFS

=== Feature glossary ===
Key to the feature types in this record:

Secondary structure (8-state, DSSP). Secondary structure is the local, repeating backbone conformation. DSSP classifies it into eight states by reading the hydrogen-bond network: three helix types (H, G, I), two β types (E, B), two non-regular types (T, S), and unstructured coil (-).

Backbone torsions (φ/ψ). Backbone dihedral angles. Every residue except chain termini has a φ (preceding-C → N → Cα → C) and a ψ (N → Cα → C → next-N). They are reported in degrees following the IUPAC sign convention. Secondary structure is essentially a statement about which (φ, ψ) basin each residue occupies.

Predicted aligned error. Predicted Aligned Error (PAE) is an AlphaFold confidence matrix: entry (i, j) is the expected error in the position of residue j, in ångströms, when the prediction is superimposed o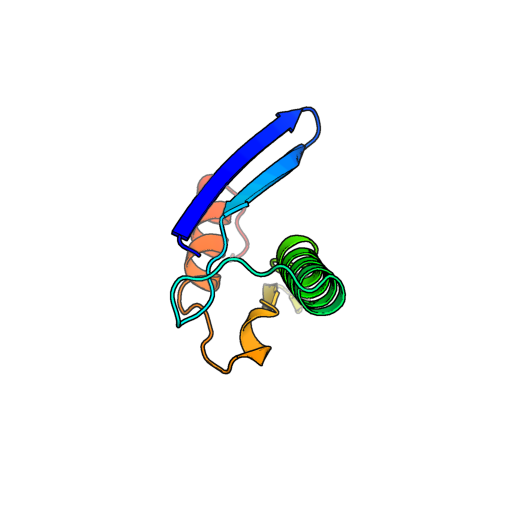n the true structure at residue i. Low PAE within a block of residues means that block is internally rigid and well-predicted; high PAE between two blocks means their relative placement is uncertain even if each block individually is confident.

B-factor. B-factor (Debye–Waller factor) reflects atomic displacement in the crystal lattice. It is an experimental observable (units Å²), not a prediction; low values mean the atom is pinned down, high values mean it moves or is heterogeneous across the crystal.

Secondary structure (3-state, P-SEA). Three-state secondary structure (P-SEA) collapses the eight DSSP classes into helix (a), strand (b), and coil (c). P-SEA assigns these from Cα geometry alone — distances and angles — without requiring backbone oxygens, so it works on a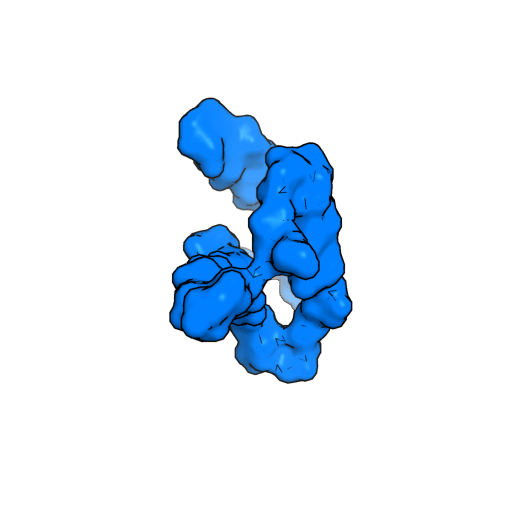ny Cα trace.

Sequence. Primary structure: the covalent order of the twenty standard amino acids along the backbone. Two proteins with the same sequence will (almost always) fold to the same structure; two with 30% identity often share a fold but not the details.

pLDDT. pLDDT is the predicted lDDT-Cα score: AlphaFold's confidence that the local environment of each residue (all inter-atomic distances within 15 Å) is correctly placed. It is a per-residue number between 0 and 100, with higher meaning more reliable.

InterPro / GO / CATH / organism. Functional annotations link the protein to curated databases. InterPro entries identify conserved domains and families by matching the sequence against member-database signatures (Pfam, PROSITE, CDD, …). Gene Ontology (GO) terms describe molecular function, biological process, and cellular component in a controlled vocabulary. CATH places the structure in a hierarchical fold classification (Class/Architecture/Topology/Homologous-superfamily). The organism is the source species.

Contact-map, Ramachandran, and PAE plots. Three diagnostic plots accompany the record. The Cα contact map visualizes the tertiary structure as a 2D adjacency matrix (8 Å cutoff, sequence-local contacts suppressed). The Ramachandran plot shows the distribution of backbone (φ, ψ) torsions, with points in the α and β basins reflecting secondary structure content. The PAE plot shows AlphaFold's inter-residue confidence as a color matrix.

mmCIF coordinates. The mmCIF table is the protein's shape written out atom by atom. For each backbone N, Cα, C, and carbonyl O, it records an (x, y, z) coordinate triple in Å plus the residue type, chain letter, and residue number.

Radius of gyration, Cα contacts, bounding box. Three whole-structure scalars: the radius of gyration (RMS distance of Cα from centroid, in Å), the count of Cα–Cα contacts (pairs closer than 8 Å and separated by more than four residues in sequence — i.e. t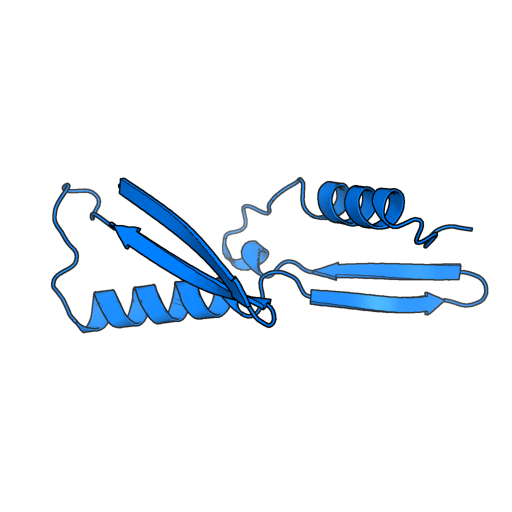ertiary, not local, contacts), and the bounding-box dimensions. Together they distinguish compact globular folds from extended fibres or disordered chains.

Foldseek 3Di. The Foldseek 3Di string encodes local tertiary geometry as a 20-letter alphabet — one character per residue — derived from the relative positions of nearby Cα atoms. Unlike the amino-acid sequence, 3Di is a direct function of the 3D structure, so two proteins with the same fold have similar 3Di strings even at low sequence identity.

Rendered structure images. Six rendered views show the 3D structure from the faces of a cube — i.e. along ±x, ±y, ±z. Rendering representation is drawn randomly per protein from cartoon (secondary-structure ribbons), sticks (backbone bonds), or molecular surface; coloring is either N→C rainbow (blue at the N-terminus through red at the C-terminus) or one color per chain.

Nearest PDB structures. The Foldseek neighbor list gives the closest experimentally determined structures in the PDB, ranked by structural alignment. TM-score near 1 means near-identical fold; near 0.3 means only rough topology match. This is how one finds what a novel AlphaFold prediction most resembles in the solved-structure universe.

Solvent-accessible surface area. SASA measures how much of the protein is reachable by solvent. It is computed by rolling a water-sized probe over the atomic surface and summing the exposed area (Å²). Per-residue SASA distinguishes core (buried, low SASA) from surface (exposed, high SASA) residues; total SASA is a whole-molecule size measure.